Protein AF-A0AAN0LSW4-F1 (afdb_monomer)

Radius of gyration: 14.88 Å; Cα contacts (8 Å, |Δi|>4): 64; chains: 1; bounding box: 44×32×33 Å

Structure (mmCIF, N/CA/C/O backbone):
data_AF-A0AAN0LSW4-F1
#
_entry.id   AF-A0AAN0LSW4-F1
#
loop_
_atom_site.group_PDB
_atom_site.id
_atom_site.type_symbol
_atom_site.label_atom_id
_atom_site.label_alt_id
_atom_site.label_comp_id
_atom_site.label_asym_id
_atom_site.label_entity_id
_atom_site.label_seq_id
_atom_site.pdbx_PDB_ins_code
_atom_site.Cartn_x
_atom_site.Cartn_y
_atom_site.Cartn_z
_atom_site.occupancy
_atom_site.B_iso_or_equiv
_atom_site.auth_seq_id
_atom_site.auth_comp_id
_atom_site.auth_asym_id
_atom_site.auth_atom_id
_atom_site.pdbx_PDB_model_num
ATOM 1 N N . MET A 1 1 ? 2.124 -14.008 -18.742 1.00 42.50 1 MET A N 1
ATOM 2 C CA . MET A 1 1 ? 0.972 -13.210 -19.212 1.00 42.50 1 MET A CA 1
ATOM 3 C C . MET A 1 1 ? 1.474 -11.814 -19.561 1.00 42.50 1 MET A C 1
ATOM 5 O O . MET A 1 1 ? 1.794 -11.056 -18.661 1.00 42.50 1 MET A O 1
ATOM 9 N N . ARG A 1 2 ? 1.666 -11.509 -20.851 1.00 49.41 2 ARG A N 1
ATOM 10 C CA . ARG A 1 2 ? 2.027 -10.160 -21.324 1.00 49.41 2 ARG A CA 1
ATOM 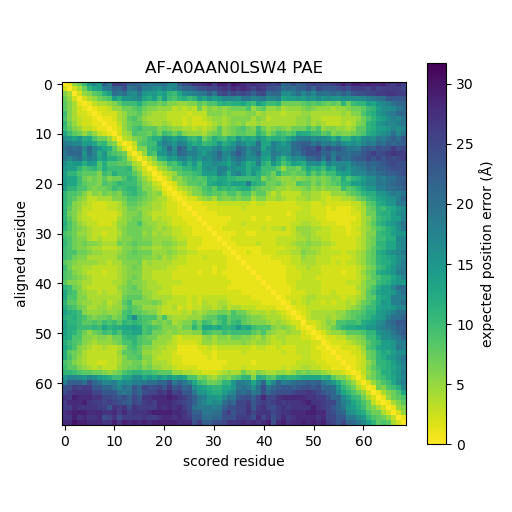11 C C . ARG A 1 2 ? 0.741 -9.437 -21.720 1.00 49.41 2 ARG A C 1
ATOM 13 O O . ARG A 1 2 ? 0.396 -9.392 -22.893 1.00 49.41 2 ARG A O 1
ATOM 20 N N . GLY A 1 3 ? 0.004 -8.963 -20.725 1.00 57.78 3 GLY A N 1
ATOM 21 C CA . GLY A 1 3 ? -0.972 -7.895 -20.918 1.00 57.78 3 GLY A CA 1
ATOM 22 C C . GLY A 1 3 ? -0.311 -6.595 -20.479 1.00 57.78 3 GLY A C 1
ATOM 23 O O . GLY A 1 3 ? 0.357 -6.594 -19.444 1.00 57.78 3 GLY A O 1
ATOM 24 N N . ASN A 1 4 ? -0.452 -5.517 -21.252 1.00 66.69 4 ASN A N 1
ATOM 25 C CA . ASN A 1 4 ? -0.161 -4.171 -20.756 1.00 66.69 4 ASN A CA 1
ATOM 26 C C . ASN A 1 4 ? -1.181 -3.870 -19.653 1.00 66.69 4 ASN A C 1
ATOM 28 O O . ASN A 1 4 ? -2.294 -3.436 -19.929 1.00 66.69 4 ASN A O 1
ATOM 32 N N . ILE A 1 5 ? -0.835 -4.233 -18.421 1.00 70.56 5 ILE A N 1
ATOM 33 C CA . ILE A 1 5 ? -1.638 -3.959 -17.236 1.00 70.56 5 ILE A CA 1
ATOM 34 C C . ILE A 1 5 ? -1.048 -2.707 -16.608 1.00 70.56 5 ILE A C 1
ATOM 36 O O . ILE A 1 5 ? 0.045 -2.747 -16.045 1.00 70.56 5 ILE A O 1
ATOM 40 N N . ASP A 1 6 ? 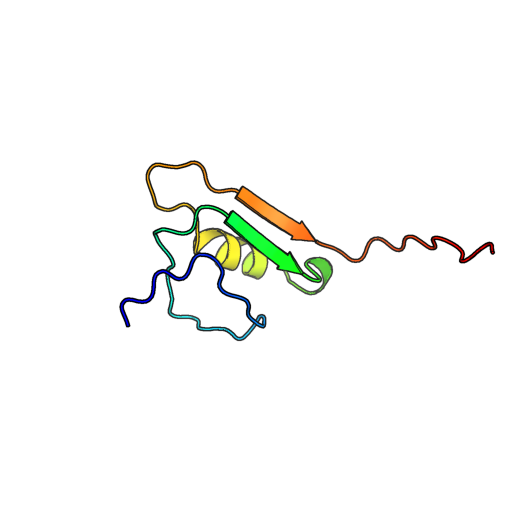-1.783 -1.606 -16.710 1.00 75.38 6 ASP A N 1
ATOM 41 C CA . ASP A 1 6 ? -1.382 -0.334 -16.111 1.00 75.38 6 ASP A CA 1
ATOM 42 C C . ASP A 1 6 ? -1.770 -0.255 -14.624 1.00 75.38 6 ASP A C 1
ATOM 44 O O . ASP A 1 6 ? -1.111 0.432 -13.843 1.00 75.38 6 ASP A O 1
ATOM 48 N N . ILE A 1 7 ? -2.830 -0.972 -14.215 1.00 81.00 7 ILE A N 1
ATOM 49 C CA . ILE A 1 7 ? -3.370 -0.961 -12.848 1.00 81.00 7 ILE A CA 1
ATOM 50 C C . ILE A 1 7 ? -3.758 -2.381 -12.415 1.00 81.00 7 ILE A C 1
ATOM 52 O O . ILE A 1 7 ? -4.530 -3.057 -13.091 1.00 81.00 7 ILE A O 1
ATOM 56 N N . LEU A 1 8 ? -3.266 -2.801 -11.246 1.00 81.31 8 LEU A N 1
ATOM 57 C CA . LEU A 1 8 ? -3.665 -4.033 -10.565 1.00 81.31 8 LEU A CA 1
ATOM 58 C C . LEU A 1 8 ? -4.418 -3.676 -9.280 1.00 81.31 8 LEU A C 1
ATOM 60 O O . LEU A 1 8 ? -3.853 -3.053 -8.382 1.00 81.31 8 LEU A O 1
ATOM 64 N N . VAL A 1 9 ? -5.687 -4.076 -9.190 1.00 82.88 9 VAL A N 1
ATOM 65 C CA . VAL A 1 9 ? -6.504 -3.908 -7.979 1.00 82.88 9 VAL A CA 1
ATOM 66 C C . VAL A 1 9 ? -6.530 -5.218 -7.207 1.00 82.88 9 VAL A C 1
ATOM 68 O O . VAL A 1 9 ? -6.643 -6.297 -7.785 1.00 82.88 9 VAL A O 1
ATOM 71 N N . THR A 1 10 ? -6.384 -5.131 -5.890 1.00 77.06 10 THR A N 1
ATOM 72 C CA . THR A 1 10 ? -6.172 -6.290 -5.030 1.00 77.06 10 THR A CA 1
ATOM 73 C C . THR A 1 10 ? -6.736 -6.129 -3.633 1.00 77.06 10 THR A C 1
ATOM 75 O O . THR A 1 10 ? -6.741 -5.032 -3.084 1.00 77.0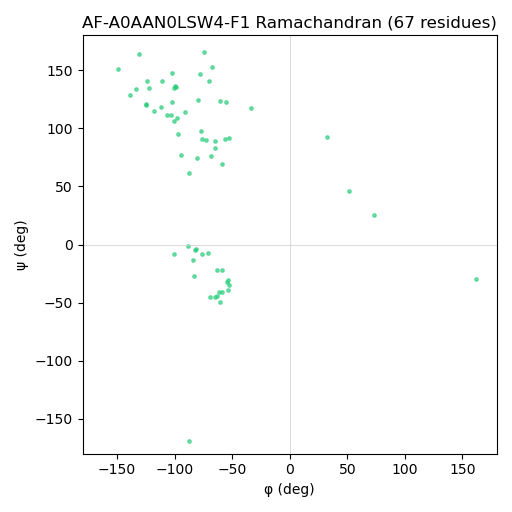6 10 THR A O 1
ATOM 78 N N . THR A 1 11 ? -7.125 -7.245 -3.020 1.00 78.38 11 THR A N 1
ATOM 79 C CA . THR A 1 11 ? -7.202 -7.371 -1.563 1.00 78.38 11 THR A CA 1
ATOM 80 C C . THR A 1 11 ? -5.808 -7.488 -0.946 1.00 78.38 11 THR A C 1
ATOM 82 O O . THR A 1 11 ? -4.825 -7.764 -1.623 1.00 78.38 11 THR A O 1
ATOM 85 N N . THR A 1 12 ? -5.711 -7.311 0.367 1.00 63.53 12 THR A N 1
ATOM 86 C CA . THR A 1 12 ? -4.468 -7.494 1.146 1.00 63.53 12 THR A CA 1
ATOM 87 C C . THR A 1 12 ? -3.842 -8.865 0.931 1.00 63.53 12 THR A C 1
ATOM 89 O O . THR A 1 12 ? -2.622 -9.013 0.900 1.00 63.53 12 THR A O 1
ATOM 92 N N . VAL A 1 13 ? -4.712 -9.850 0.709 1.00 53.12 13 VAL A N 1
ATOM 93 C CA . VAL A 1 13 ? -4.406 -11.170 0.176 1.00 53.12 13 VAL A CA 1
ATOM 94 C C . VAL A 1 13 ? -4.449 -11.114 -1.352 1.00 53.12 13 VAL A C 1
ATOM 96 O O . VAL A 1 13 ? -5.284 -11.756 -1.975 1.00 53.12 13 VAL A O 1
ATOM 99 N N . ILE A 1 14 ? -3.590 -10.312 -1.975 1.00 51.41 14 ILE A N 1
ATOM 100 C CA . ILE A 1 14 ? -3.109 -10.610 -3.323 1.00 51.41 14 ILE A CA 1
ATOM 101 C C . ILE A 1 14 ? -1.608 -10.808 -3.226 1.00 51.41 14 ILE A C 1
ATOM 103 O O . ILE A 1 14 ? -0.838 -9.941 -2.804 1.00 51.41 14 ILE A O 1
ATOM 107 N N . GLU A 1 15 ? -1.277 -12.059 -3.532 1.00 49.25 15 GLU A N 1
ATOM 108 C CA . GLU A 1 15 ? 0.022 -12.635 -3.826 1.00 49.25 15 GLU A CA 1
ATOM 109 C C . GLU A 1 15 ? 1.196 -12.007 -3.087 1.00 49.25 15 GLU A C 1
ATOM 111 O O . GLU A 1 15 ? 1.890 -11.108 -3.564 1.00 49.25 15 GLU A O 1
ATOM 116 N N . VAL A 1 16 ? 1.528 -12.593 -1.940 1.00 45.78 16 VAL A N 1
ATOM 117 C CA . VAL A 1 16 ? 2.941 -12.794 -1.614 1.00 45.78 16 VAL A CA 1
ATOM 118 C C . VAL A 1 16 ? 3.575 -13.529 -2.805 1.00 45.78 16 VAL A C 1
ATOM 120 O O . VAL A 1 16 ? 3.484 -14.744 -2.894 1.00 45.78 16 VAL A O 1
ATOM 123 N N . GLY A 1 17 ? 4.130 -12.787 -3.766 1.00 52.41 17 GLY A N 1
ATOM 124 C CA . GLY A 1 17 ? 4.774 -13.381 -4.940 1.00 52.41 17 GLY A CA 1
ATOM 125 C C . GLY A 1 17 ? 4.973 -12.451 -6.135 1.00 52.41 17 GLY A C 1
ATOM 126 O O . GLY A 1 17 ? 5.957 -12.614 -6.851 1.00 52.41 17 GLY A O 1
ATOM 127 N N . VAL A 1 18 ? 4.110 -11.450 -6.341 1.00 61.22 18 VAL A N 1
ATOM 128 C CA . VAL A 1 18 ? 4.224 -10.573 -7.519 1.00 61.22 18 VAL A CA 1
ATOM 129 C C . VAL A 1 18 ? 4.967 -9.292 -7.158 1.00 61.22 18 VAL A C 1
ATOM 131 O O . VAL A 1 18 ? 4.403 -8.322 -6.654 1.00 61.22 18 VAL A O 1
ATOM 134 N N . ASP A 1 19 ? 6.272 -9.302 -7.413 1.00 64.75 19 ASP A N 1
ATOM 135 C CA . ASP A 1 19 ? 7.090 -8.094 -7.419 1.00 64.75 19 ASP A CA 1
ATOM 136 C C . ASP A 1 19 ? 6.852 -7.331 -8.729 1.00 64.75 19 ASP A C 1
ATOM 138 O O . ASP A 1 19 ? 7.407 -7.666 -9.785 1.00 64.75 19 ASP A O 1
ATOM 142 N N . VAL A 1 20 ? 5.982 -6.319 -8.676 1.00 67.94 20 VAL A N 1
ATOM 143 C CA . VAL A 1 20 ? 5.660 -5.481 -9.835 1.00 67.94 20 VAL A CA 1
ATOM 144 C C . VAL A 1 20 ? 6.762 -4.435 -9.995 1.00 67.94 20 VAL A C 1
ATOM 146 O O . VAL A 1 20 ? 6.584 -3.253 -9.714 1.00 67.94 20 VAL A O 1
ATOM 149 N N . HIS A 1 21 ? 7.920 -4.876 -10.483 1.00 65.00 21 HIS A N 1
ATOM 150 C CA . HIS A 1 21 ? 9.112 -4.041 -10.669 1.00 65.00 21 HIS A CA 1
ATOM 151 C C . HIS A 1 21 ? 8.848 -2.774 -11.502 1.00 65.00 21 HIS A C 1
ATOM 153 O O . HIS A 1 21 ? 9.505 -1.752 -11.299 1.00 65.00 21 HIS A O 1
ATOM 159 N N . ASN A 1 22 ? 7.889 -2.833 -12.434 1.00 69.44 22 ASN A N 1
ATOM 160 C CA . ASN A 1 22 ? 7.517 -1.705 -13.289 1.00 69.44 22 ASN A CA 1
ATOM 161 C C . ASN A 1 22 ? 6.517 -0.735 -12.627 1.00 69.44 22 ASN A C 1
ATOM 163 O O . ASN A 1 22 ? 6.314 0.372 -13.121 1.00 69.44 22 ASN A O 1
ATOM 167 N N . ALA A 1 23 ? 5.894 -1.117 -11.507 1.00 75.56 23 ALA A N 1
ATOM 168 C CA . ALA A 1 23 ? 4.990 -0.240 -10.779 1.00 75.56 23 ALA A CA 1
ATOM 169 C C . ALA A 1 23 ? 5.788 0.751 -9.925 1.00 75.56 23 ALA A C 1
ATOM 171 O O . ALA A 1 23 ? 6.609 0.391 -9.076 1.00 75.56 23 ALA A O 1
ATOM 172 N N . ASN A 1 24 ? 5.514 2.034 -10.140 1.00 84.81 24 ASN A N 1
ATOM 173 C CA . ASN A 1 24 ? 6.108 3.136 -9.383 1.00 84.81 24 ASN A CA 1
ATOM 174 C C . ASN A 1 24 ? 5.171 3.684 -8.294 1.00 84.81 24 ASN A C 1
ATOM 176 O O . ASN A 1 24 ? 5.594 4.513 -7.493 1.00 84.81 24 ASN A O 1
ATOM 180 N N . THR A 1 25 ? 3.910 3.247 -8.258 1.00 86.75 25 THR A N 1
ATOM 181 C CA . THR A 1 25 ? 2.891 3.780 -7.350 1.00 86.75 25 THR A CA 1
ATOM 182 C C . THR A 1 25 ? 2.123 2.644 -6.681 1.00 86.75 25 THR A C 1
ATOM 184 O O . THR A 1 25 ? 1.695 1.710 -7.351 1.00 86.75 25 THR A O 1
ATOM 187 N N . MET A 1 26 ? 1.938 2.741 -5.364 1.00 87.62 26 MET A N 1
ATOM 188 C CA . MET A 1 2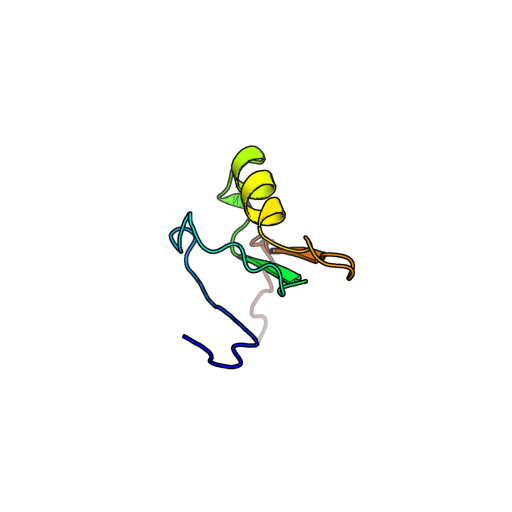6 ? 1.083 1.858 -4.565 1.00 87.62 26 MET A CA 1
ATOM 189 C C . MET A 1 26 ? 0.050 2.687 -3.802 1.00 87.62 26 MET A C 1
ATOM 191 O O . MET A 1 26 ? 0.377 3.748 -3.270 1.00 87.62 26 MET A O 1
ATOM 195 N N . VAL A 1 27 ? -1.180 2.181 -3.718 1.00 89.88 27 VAL A N 1
ATOM 196 C CA . VAL A 1 27 ? -2.254 2.745 -2.895 1.00 89.88 27 VAL A CA 1
ATOM 197 C C . VAL A 1 27 ? -2.764 1.647 -1.966 1.00 89.88 27 VAL A C 1
ATOM 199 O O . VAL A 1 27 ? -3.213 0.607 -2.440 1.00 89.88 27 VAL A O 1
ATOM 202 N N . ILE A 1 28 ? -2.676 1.867 -0.654 1.00 88.25 28 ILE A N 1
ATOM 203 C CA . ILE A 1 28 ? -3.185 0.950 0.372 1.00 88.25 28 ILE A CA 1
ATOM 204 C C . ILE A 1 28 ? -4.442 1.573 0.972 1.00 88.25 28 ILE A C 1
ATOM 206 O O . ILE A 1 28 ? -4.357 2.599 1.645 1.00 88.25 28 ILE A O 1
ATOM 210 N N . TYR A 1 29 ? -5.596 0.959 0.713 1.00 89.12 29 TYR A N 1
ATOM 211 C CA . TYR A 1 29 ? -6.866 1.315 1.346 1.00 89.12 29 TYR A CA 1
ATOM 212 C C . TYR A 1 29 ? -6.958 0.749 2.765 1.00 89.12 29 TYR A C 1
ATOM 214 O O . TYR A 1 29 ? -6.450 -0.342 3.028 1.00 89.12 29 TYR A O 1
ATOM 222 N N . ASN A 1 30 ? -7.631 1.486 3.654 1.00 87.44 30 ASN A N 1
ATOM 223 C CA . ASN A 1 30 ? -7.797 1.165 5.074 1.00 87.44 30 ASN A CA 1
ATOM 224 C C . ASN A 1 30 ? -6.461 0.866 5.774 1.00 87.44 30 ASN A C 1
ATOM 226 O O . ASN A 1 30 ? -6.308 -0.130 6.485 1.00 87.44 30 ASN A O 1
ATOM 230 N N . ALA A 1 31 ? -5.462 1.718 5.529 1.00 88.69 31 ALA A N 1
ATOM 231 C CA . ALA A 1 31 ? -4.095 1.532 6.005 1.00 88.69 31 ALA A CA 1
ATOM 232 C C . ALA A 1 31 ? -3.990 1.428 7.544 1.00 88.69 31 ALA A C 1
ATOM 234 O O . ALA A 1 31 ? -3.032 0.844 8.048 1.00 88.69 31 ALA A O 1
ATOM 235 N N . GLU A 1 32 ? -4.978 1.941 8.288 1.00 89.19 32 GLU A N 1
ATOM 236 C CA . GLU A 1 32 ? -5.087 1.814 9.748 1.00 89.19 32 GLU A CA 1
ATOM 237 C C . GLU A 1 32 ? -5.258 0.375 10.241 1.00 89.19 32 GLU A C 1
ATOM 239 O O . GLU A 1 32 ? -4.945 0.083 11.393 1.00 89.19 32 GLU A O 1
ATOM 244 N N . GLN A 1 33 ? -5.727 -0.534 9.384 1.00 89.19 33 GLN A N 1
ATOM 245 C CA . GLN A 1 33 ? -5.939 -1.936 9.748 1.00 89.19 33 GLN A CA 1
ATOM 246 C C . GLN A 1 33 ? -4.644 -2.763 9.703 1.00 89.19 33 GLN A C 1
ATOM 248 O O . GLN A 1 33 ? -4.650 -3.941 10.059 1.00 89.19 33 GLN A O 1
ATOM 253 N N . PHE A 1 34 ? -3.520 -2.168 9.284 1.00 88.19 34 PHE A N 1
ATOM 254 C CA . PHE A 1 34 ? -2.232 -2.852 9.175 1.00 88.19 34 PHE A CA 1
ATOM 255 C C . PHE A 1 34 ? -1.234 -2.348 10.207 1.00 88.19 34 PHE A C 1
ATOM 257 O O . PHE A 1 34 ? -1.066 -1.151 10.427 1.00 88.19 34 PHE A O 1
ATOM 264 N N . GLY A 1 35 ? -0.457 -3.280 10.757 1.00 91.81 35 GLY A N 1
ATOM 265 C CA . GLY A 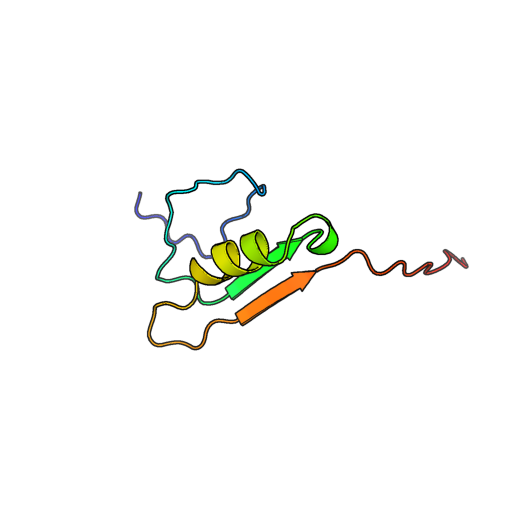1 35 ? 0.739 -2.929 11.512 1.00 91.81 35 GLY A CA 1
ATOM 266 C C . GLY A 1 35 ? 1.825 -2.317 10.617 1.00 91.81 35 GLY A C 1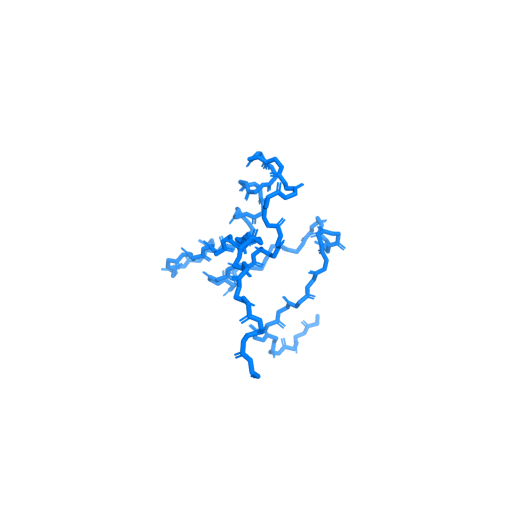
ATOM 267 O O . GLY A 1 35 ? 1.955 -2.658 9.437 1.00 91.81 35 GLY A O 1
ATOM 268 N N . LEU A 1 36 ? 2.680 -1.476 11.207 1.00 92.25 36 LEU A N 1
ATOM 269 C CA . LEU A 1 36 ? 3.781 -0.790 10.511 1.00 92.25 36 LEU A CA 1
ATOM 270 C C . LEU A 1 36 ? 4.706 -1.741 9.740 1.00 92.25 36 LEU A C 1
ATOM 272 O O . LEU A 1 36 ? 5.126 -1.422 8.628 1.00 92.25 36 LEU A O 1
ATOM 276 N N . ALA A 1 37 ? 5.000 -2.919 10.298 1.00 91.81 37 ALA A N 1
ATOM 277 C CA . ALA A 1 37 ? 5.823 -3.928 9.632 1.00 91.81 37 ALA A CA 1
ATOM 278 C C . ALA A 1 37 ? 5.184 -4.419 8.321 1.00 91.81 37 ALA A C 1
ATOM 280 O O . ALA A 1 37 ? 5.870 -4.545 7.308 1.00 91.81 37 ALA A O 1
ATOM 281 N N . THR A 1 38 ? 3.863 -4.619 8.312 1.00 89.31 38 THR A N 1
ATOM 282 C CA . THR A 1 38 ? 3.126 -5.049 7.113 1.00 89.31 38 THR A CA 1
ATOM 283 C C . THR A 1 38 ? 3.104 -3.938 6.066 1.00 89.31 38 THR A C 1
ATOM 285 O O . THR A 1 38 ? 3.427 -4.182 4.905 1.00 89.31 38 THR A O 1
ATOM 288 N N . LEU A 1 39 ? 2.828 -2.694 6.472 1.00 90.00 39 LEU A N 1
ATOM 289 C CA . LEU A 1 39 ? 2.878 -1.532 5.573 1.00 90.00 39 LEU A CA 1
ATOM 290 C C . LEU A 1 39 ? 4.269 -1.343 4.953 1.00 90.00 39 LEU A C 1
ATOM 292 O O . LEU A 1 39 ? 4.391 -1.058 3.762 1.00 90.00 39 LEU A O 1
ATOM 296 N N . HIS A 1 40 ? 5.327 -1.541 5.742 1.00 89.19 40 HIS A N 1
ATOM 297 C CA . HIS A 1 40 ? 6.705 -1.467 5.266 1.00 89.19 40 HIS A CA 1
ATOM 298 C C . HIS A 1 40 ? 7.005 -2.545 4.217 1.00 89.19 40 HIS A C 1
ATOM 300 O O . HIS A 1 40 ? 7.618 -2.243 3.190 1.00 89.19 40 HIS A O 1
ATOM 306 N N . GLN A 1 41 ? 6.563 -3.784 4.455 1.00 87.44 41 GLN A N 1
ATOM 307 C CA . GLN A 1 41 ? 6.734 -4.888 3.510 1.00 87.44 41 GLN A CA 1
ATOM 308 C C . GLN A 1 41 ? 5.958 -4.653 2.210 1.00 87.44 41 GLN A C 1
ATOM 310 O O . GLN A 1 41 ? 6.526 -4.827 1.133 1.00 87.44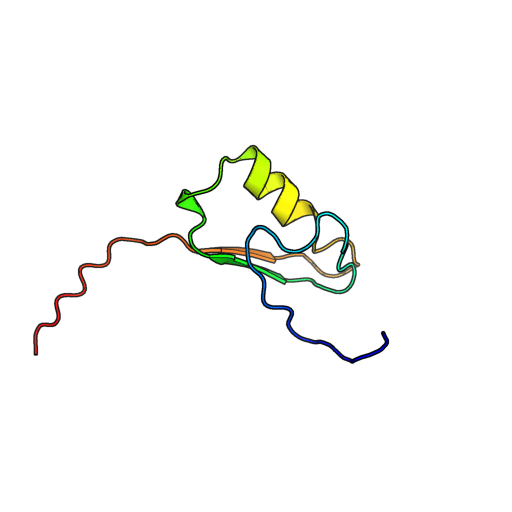 41 GLN A O 1
ATOM 315 N N . LEU A 1 42 ? 4.699 -4.206 2.294 1.00 85.44 42 LEU A N 1
ATOM 316 C CA . LEU A 1 42 ? 3.877 -3.875 1.125 1.00 85.44 42 LEU A CA 1
ATOM 317 C C . LEU A 1 42 ? 4.523 -2.761 0.296 1.00 85.44 42 LEU A C 1
ATOM 319 O O . LEU A 1 42 ? 4.766 -2.947 -0.895 1.00 85.44 42 LEU A O 1
ATOM 323 N N . ARG A 1 43 ? 4.927 -1.655 0.938 1.00 86.94 43 ARG A N 1
ATOM 324 C CA . ARG A 1 43 ? 5.664 -0.555 0.290 1.00 86.94 43 ARG A CA 1
ATOM 325 C C . ARG A 1 43 ? 6.909 -1.050 -0.456 1.00 86.94 43 ARG A C 1
ATOM 327 O O . ARG A 1 43 ? 7.251 -0.500 -1.496 1.00 86.94 43 ARG A O 1
ATOM 334 N N . GLY A 1 44 ? 7.591 -2.072 0.060 1.00 85.19 44 GLY A N 1
ATOM 335 C CA . GLY A 1 44 ? 8.806 -2.633 -0.536 1.00 85.19 44 GLY A CA 1
ATOM 336 C C . GLY A 1 44 ? 8.607 -3.421 -1.838 1.00 85.19 44 GLY A C 1
ATOM 337 O O . GLY A 1 44 ? 9.610 -3.810 -2.441 1.00 85.19 44 GLY A O 1
ATOM 338 N N . ARG A 1 45 ? 7.359 -3.670 -2.270 1.00 82.12 45 ARG A N 1
ATOM 339 C CA . ARG A 1 45 ? 7.016 -4.389 -3.517 1.00 82.12 45 ARG A CA 1
ATOM 340 C C . ARG A 1 45 ? 6.897 -3.492 -4.756 1.00 82.12 45 ARG A C 1
ATOM 342 O O . ARG A 1 45 ? 6.596 -3.987 -5.834 1.00 82.12 45 ARG A O 1
ATOM 349 N N . VAL A 1 46 ? 7.083 -2.179 -4.609 1.00 81.31 46 VAL A N 1
ATOM 350 C CA . VAL A 1 46 ? 7.032 -1.203 -5.712 1.00 81.31 46 VAL A CA 1
ATOM 351 C C . VAL A 1 46 ? 8.252 -0.290 -5.688 1.00 81.31 46 VAL A C 1
ATOM 353 O O . VAL A 1 46 ? 8.945 -0.186 -4.676 1.00 81.31 46 VAL A O 1
ATOM 356 N N . GLY A 1 47 ? 8.513 0.410 -6.796 1.00 78.19 47 GLY A N 1
ATOM 357 C CA . GLY A 1 47 ? 9.550 1.446 -6.842 1.00 78.19 47 GLY A CA 1
ATOM 358 C C . GLY A 1 47 ? 10.987 0.914 -6.832 1.00 78.19 47 GLY A C 1
ATOM 359 O O . GLY A 1 47 ? 11.892 1.633 -6.421 1.00 78.19 47 GLY A O 1
ATOM 360 N N . ARG A 1 48 ? 11.200 -0.328 -7.290 1.00 77.44 48 ARG A N 1
ATOM 361 C CA . ARG A 1 48 ? 12.532 -0.948 -7.459 1.00 77.44 48 ARG A CA 1
ATOM 362 C C . ARG A 1 48 ? 13.229 -0.565 -8.774 1.00 77.44 48 ARG A C 1
ATOM 364 O O . ARG A 1 48 ? 14.368 -0.957 -9.007 1.00 77.44 48 ARG A O 1
ATOM 371 N N . GLY A 1 49 ? 12.542 0.177 -9.642 1.00 76.38 49 GLY A N 1
ATOM 372 C CA . GLY A 1 49 ? 13.076 0.690 -10.903 1.00 76.38 49 GLY A CA 1
ATOM 373 C C . GLY A 1 49 ? 13.790 2.040 -10.767 1.00 76.38 49 GLY A C 1
ATOM 374 O O . GLY A 1 49 ? 14.033 2.551 -9.680 1.00 76.38 49 GLY A O 1
ATOM 375 N N . ARG A 1 50 ? 14.094 2.667 -11.909 1.00 76.75 50 ARG A N 1
ATOM 376 C CA . ARG A 1 50 ? 14.800 3.966 -11.981 1.00 76.75 50 ARG A CA 1
ATOM 377 C C . ARG A 1 50 ? 13.924 5.178 -11.629 1.00 76.75 50 ARG A C 1
ATOM 379 O O . ARG A 1 50 ? 14.432 6.293 -11.552 1.00 76.75 50 ARG A O 1
ATOM 386 N N . ILE A 1 51 ? 12.617 4.975 -11.466 1.00 81.75 51 ILE A N 1
ATOM 387 C CA . ILE A 1 51 ? 11.629 6.022 -11.188 1.00 81.75 51 ILE A CA 1
ATOM 388 C C . ILE A 1 51 ? 11.304 5.999 -9.697 1.00 81.75 51 ILE A C 1
ATOM 390 O O . ILE A 1 51 ? 11.062 4.936 -9.127 1.00 81.75 51 ILE A O 1
ATOM 394 N N . ARG A 1 52 ? 11.258 7.180 -9.072 1.00 81.31 52 ARG A N 1
ATOM 395 C CA . ARG A 1 52 ? 10.921 7.326 -7.653 1.00 81.31 52 ARG A CA 1
ATOM 396 C C . ARG A 1 52 ? 9.566 6.679 -7.342 1.00 81.31 52 ARG A C 1
ATOM 398 O O . ARG A 1 52 ? 8.546 7.079 -7.900 1.00 81.31 52 ARG A O 1
ATOM 405 N N . GLY A 1 53 ? 9.571 5.733 -6.404 1.00 86.19 53 GLY A N 1
ATOM 406 C CA . GLY A 1 53 ? 8.359 5.106 -5.888 1.00 86.19 53 GLY A CA 1
ATOM 407 C C . GLY A 1 53 ? 7.524 6.060 -5.026 1.00 86.19 53 GLY A C 1
ATOM 408 O O . GLY A 1 53 ? 8.073 6.825 -4.229 1.00 86.19 53 GLY A O 1
ATOM 409 N N . ARG A 1 54 ? 6.196 5.999 -5.151 1.00 88.06 54 ARG A N 1
ATOM 410 C CA . ARG A 1 54 ? 5.239 6.661 -4.251 1.00 88.06 54 ARG A CA 1
ATOM 411 C C . ARG A 1 54 ? 4.301 5.628 -3.635 1.00 88.06 54 ARG A C 1
ATOM 413 O O . ARG A 1 54 ? 3.785 4.763 -4.333 1.00 88.06 54 ARG A O 1
ATOM 420 N N . CYS A 1 55 ? 4.073 5.729 -2.331 1.00 89.69 55 CYS A N 1
ATOM 421 C CA . CYS A 1 55 ? 3.118 4.888 -1.617 1.00 89.69 55 CYS A CA 1
ATOM 422 C C . CYS A 1 55 ? 2.124 5.789 -0.887 1.00 89.69 55 CYS A C 1
ATOM 424 O O . CYS A 1 55 ? 2.529 6.623 -0.077 1.00 89.69 55 CYS A O 1
ATOM 426 N N . PHE A 1 56 ? 0.846 5.635 -1.211 1.00 91.56 56 PHE A N 1
ATOM 427 C CA . PHE A 1 56 ? -0.256 6.355 -0.595 1.00 91.56 56 PHE A CA 1
ATOM 428 C C . PHE A 1 56 ? -0.949 5.433 0.401 1.00 91.56 56 PHE A C 1
ATOM 430 O O . PHE A 1 56 ? -1.413 4.351 0.043 1.00 91.56 56 PHE A O 1
ATOM 437 N N . LEU A 1 57 ? -1.007 5.874 1.653 1.00 91.12 57 LEU A N 1
ATOM 438 C CA . LEU A 1 57 ? -1.729 5.200 2.721 1.00 91.12 57 LEU A CA 1
ATOM 439 C C . LEU A 1 57 ? -3.050 5.934 2.905 1.00 91.12 57 LEU A C 1
ATOM 441 O O . LEU A 1 57 ? -3.071 7.062 3.397 1.00 91.12 57 LEU A O 1
ATOM 445 N N . LEU A 1 58 ? -4.137 5.321 2.454 1.00 90.19 58 LEU A N 1
ATOM 446 C CA . LEU A 1 58 ? -5.473 5.855 2.646 1.00 90.19 58 LEU A CA 1
ATOM 447 C C . LEU A 1 58 ? -6.009 5.270 3.937 1.00 90.19 58 LEU A C 1
ATOM 449 O O . LEU A 1 58 ? -6.221 4.063 4.036 1.00 90.19 58 LEU A O 1
ATOM 453 N N . SER A 1 59 ? -6.203 6.134 4.921 1.00 86.12 59 SER A N 1
ATOM 454 C CA . SER A 1 59 ? -6.941 5.775 6.116 1.00 86.12 59 SER A CA 1
ATOM 455 C C . SER A 1 59 ? -8.339 6.356 6.044 1.00 86.12 59 SER A C 1
ATOM 457 O O . SER A 1 59 ? -8.533 7.435 5.471 1.00 86.12 59 SER A O 1
ATOM 459 N N . ALA A 1 60 ? -9.306 5.652 6.625 1.00 80.44 60 ALA A N 1
ATOM 460 C CA . ALA A 1 60 ? -10.604 6.229 6.912 1.00 80.44 60 ALA A CA 1
ATOM 461 C C . ALA A 1 60 ? -10.433 7.351 7.951 1.00 80.44 60 ALA A C 1
ATOM 463 O O . ALA A 1 60 ? -10.625 7.163 9.150 1.00 80.44 60 ALA A O 1
ATOM 464 N N . SER A 1 61 ? -10.073 8.550 7.494 1.00 65.56 61 SER A N 1
ATOM 465 C CA . SER A 1 61 ? -10.314 9.757 8.271 1.00 65.56 61 SER A CA 1
ATOM 466 C C . SER A 1 61 ? -11.819 9.837 8.457 1.00 65.56 61 SER A C 1
ATOM 468 O 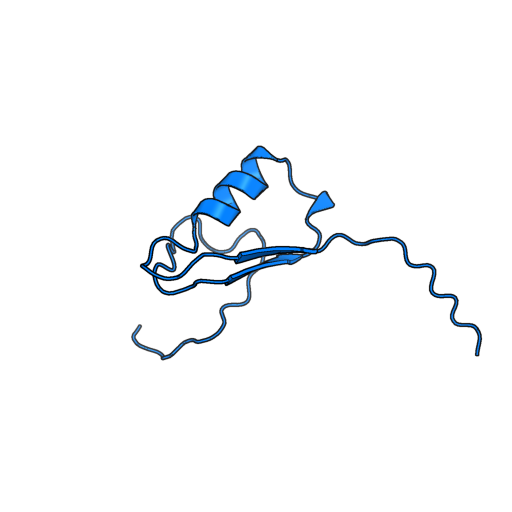O . SER A 1 61 ? -12.553 9.833 7.466 1.00 65.56 61 SER A O 1
ATOM 470 N N . ILE A 1 62 ? -12.287 9.895 9.704 1.00 56.34 62 ILE A N 1
ATOM 471 C CA . ILE A 1 62 ? -13.694 10.142 10.001 1.00 56.34 62 ILE A CA 1
ATOM 472 C C . ILE A 1 62 ? -14.015 11.584 9.591 1.00 56.34 62 ILE A C 1
ATOM 474 O O . ILE A 1 62 ? -14.092 12.514 10.384 1.00 56.34 62 ILE A O 1
ATOM 478 N N . LEU A 1 63 ? -14.163 11.811 8.291 1.00 53.66 63 LEU A N 1
ATOM 479 C CA . LEU A 1 63 ? -14.925 12.936 7.819 1.00 53.66 63 LEU A CA 1
ATOM 480 C C . LEU A 1 63 ? -16.371 12.506 8.029 1.00 53.66 63 LEU A C 1
ATOM 482 O O . LEU A 1 63 ? -17.013 11.915 7.163 1.00 53.66 63 LEU A O 1
ATOM 486 N N . ILE A 1 64 ? -16.888 12.845 9.212 1.00 53.69 64 ILE A N 1
ATOM 487 C CA . ILE A 1 64 ? -18.277 13.272 9.340 1.00 53.69 64 ILE A CA 1
ATOM 488 C C . ILE A 1 64 ? -18.411 14.505 8.430 1.00 53.69 64 ILE A C 1
ATOM 490 O O . ILE A 1 64 ? -18.541 15.636 8.890 1.00 53.69 64 ILE A O 1
ATOM 494 N N . LEU A 1 65 ? -18.347 14.317 7.110 1.00 55.59 65 LEU A N 1
ATOM 495 C CA . LEU A 1 65 ? -19.077 15.189 6.220 1.00 55.59 65 LEU A CA 1
ATOM 496 C C . LEU A 1 65 ? -20.510 14.767 6.424 1.00 55.59 65 LEU A C 1
ATOM 498 O O . LEU A 1 65 ? -21.011 13.822 5.816 1.00 55.59 65 LEU A O 1
ATOM 502 N N . ARG A 1 66 ? -21.116 15.456 7.395 1.00 53.91 66 ARG A N 1
ATOM 503 C CA . ARG A 1 66 ? -22.550 15.634 7.478 1.00 53.91 66 ARG A CA 1
ATOM 504 C C . ARG A 1 66 ? -23.055 15.700 6.040 1.00 53.91 66 ARG A C 1
ATOM 506 O O . ARG A 1 66 ? -22.699 16.621 5.309 1.00 53.91 66 ARG A O 1
ATOM 513 N N . LYS A 1 67 ? -23.896 14.742 5.661 1.00 54.38 67 LYS A N 1
ATOM 514 C CA . LYS A 1 67 ? -25.009 15.082 4.790 1.00 54.38 67 LYS A CA 1
ATOM 515 C C . LYS A 1 67 ? -25.771 16.190 5.513 1.00 54.38 67 LYS A C 1
ATOM 517 O O . LYS A 1 67 ? -26.555 15.913 6.414 1.00 54.38 67 LYS A O 1
ATOM 522 N 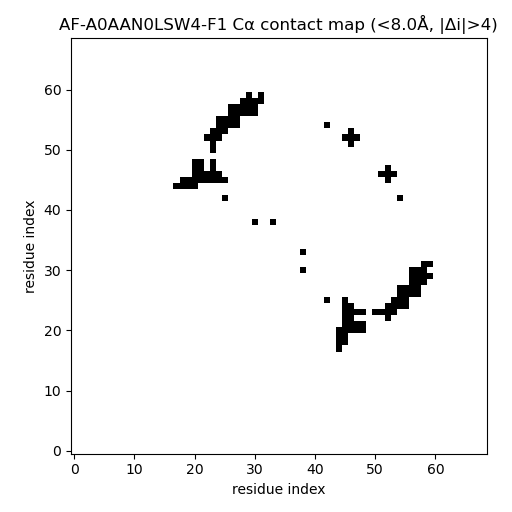N . HIS A 1 68 ? -25.408 17.430 5.231 1.00 51.81 68 HIS A N 1
ATOM 523 C CA . HIS A 1 68 ? -26.327 18.535 5.359 1.00 51.81 68 HIS A CA 1
ATOM 524 C C . HIS A 1 68 ? -26.737 18.828 3.921 1.00 51.81 68 HIS A C 1
ATOM 526 O O . HIS A 1 68 ? -25.886 19.217 3.122 1.00 51.81 68 HIS A O 1
ATOM 532 N N . ASP A 1 69 ? -28.008 18.524 3.660 1.00 45.56 69 ASP A N 1
ATOM 533 C CA . ASP A 1 69 ? -28.775 18.660 2.416 1.00 45.56 69 ASP A CA 1
ATOM 534 C C . ASP A 1 69 ? -28.522 17.606 1.317 1.00 45.56 69 ASP A C 1
ATOM 536 O O . ASP A 1 69 ? -27.498 17.643 0.599 1.00 45.56 69 ASP A O 1
#

Sequence (69 aa):
MRGNIDILVTTTVIEVGVDVHNANTMVIYNAEQFGLATLHQLRGRVGRGRIRGRCFLLSASILILRKHD

Foldseek 3Di:
DPDPDPDDDDDLPDDPPDLPAVAQEEEAAQLVVDDPVSVVVVQVSYQNDPDHHDYHYHHPPPPPPPPPD

pLDDT: mean 74.93, std 14.97, range [42.5, 92.25]

Solvent-accessible surface area (backbone atoms only — not comparable to full-atom values): 4667 Å² total; per-residue (Å²): 134,94,65,96,71,92,76,86,88,74,58,94,86,53,63,98,76,71,70,41,50,87,37,39,68,48,77,40,77,54,39,78,81,51,56,69,70,55,53,53,56,57,56,66,42,38,28,77,49,96,50,82,53,48,74,45,73,39,56,84,69,85,71,80,68,67,85,75,131

Mean predicted aligned error: 9.55 Å

Nearest PDB structures (foldseek):
  6ac6-assembly2_A  TM=8.966E-01  e=8.892E-03  Mycolicibacterium smegmatis MC2 155
  6ac8-assembly3_B  TM=8.969E-01  e=1.424E-02  Mycolicibacterium smegmatis MC2 155

Secondary structure (DSSP, 8-state):
-----S-----S-S-TT---TT--EEEETTGGGS-HHHHHHHHTTS--SSSPPEEEE------------